Protein AF-A0A429WC35-F1 (afdb_monomer_lite)

Sequence (120 aa):
MNPSRRLVESYLNGEGSLKSIAKAHDITHTLLMLWVDKCRRGDLTDEIDYVERAREAEAKIAALERKVGQLTMELDVLKKMRQAAGFSSDRVSIISGVHGISIAEGCRAMNLPQHLLQGS

Structure (mmCIF, N/CA/C/O backbone):
data_AF-A0A429WC35-F1
#
_entry.id   AF-A0A429WC35-F1
#
loop_
_atom_site.group_PDB
_atom_site.id
_atom_site.type_symbol
_atom_site.label_atom_id
_atom_site.label_alt_id
_atom_site.label_comp_id
_atom_site.label_asym_id
_atom_site.label_entity_id
_atom_site.label_seq_id
_atom_site.pdbx_PDB_ins_code
_atom_site.Cartn_x
_atom_site.Cartn_y
_atom_site.Cartn_z
_atom_site.occupancy
_atom_site.B_iso_or_equiv
_atom_site.auth_seq_id
_atom_site.auth_comp_id
_atom_site.auth_asym_id
_atom_site.auth_atom_id
_atom_site.pdbx_PDB_model_num
ATOM 1 N N . MET A 1 1 ? -5.035 -12.375 11.533 1.00 53.78 1 MET A N 1
ATOM 2 C CA . MET A 1 1 ? -6.417 -12.007 11.916 1.00 53.78 1 MET A CA 1
ATOM 3 C C . MET A 1 1 ? -6.354 -10.640 12.573 1.00 53.78 1 MET A C 1
ATOM 5 O O . MET A 1 1 ? -5.592 -10.494 13.520 1.00 53.78 1 MET A O 1
ATOM 9 N N . ASN A 1 2 ? -7.039 -9.638 12.016 1.00 66.44 2 ASN A N 1
ATOM 10 C CA . ASN A 1 2 ? -6.916 -8.249 12.470 1.00 66.44 2 ASN A CA 1
ATOM 11 C C . ASN A 1 2 ? -7.455 -8.080 13.900 1.00 66.44 2 ASN A C 1
ATOM 13 O O . ASN A 1 2 ? -8.585 -8.513 14.145 1.00 66.44 2 ASN A O 1
ATOM 17 N N . PRO A 1 3 ? -6.711 -7.446 14.830 1.00 73.06 3 PRO A N 1
ATOM 18 C CA . PRO A 1 3 ? -7.176 -7.255 16.201 1.00 73.06 3 PRO A CA 1
ATOM 19 C C . PRO A 1 3 ? -8.465 -6.427 16.230 1.00 73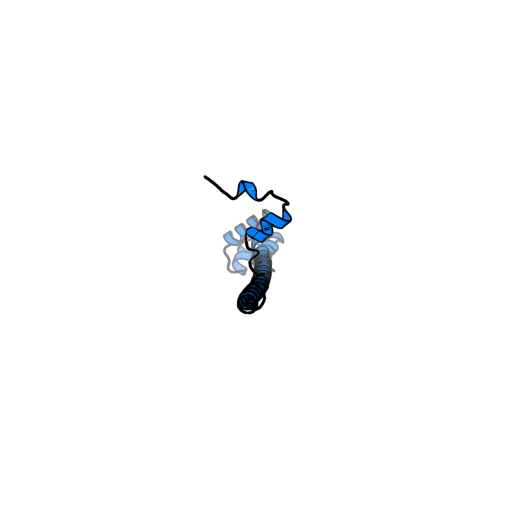.06 3 PRO A C 1
ATOM 21 O O . PRO A 1 3 ? -9.432 -6.846 16.853 1.00 73.06 3 PRO A O 1
ATOM 24 N N . SER A 1 4 ? -8.556 -5.345 15.451 1.00 82.94 4 SER A N 1
ATOM 25 C CA . SER A 1 4 ? -9.778 -4.532 15.339 1.00 82.94 4 SER A CA 1
ATOM 26 C C . SER A 1 4 ? -10.969 -5.316 14.783 1.00 82.94 4 SER A C 1
ATOM 28 O O . SER A 1 4 ? -12.087 -5.162 15.264 1.00 82.94 4 SER A O 1
ATOM 30 N N . ARG A 1 5 ? -10.735 -6.202 13.806 1.00 84.06 5 ARG A N 1
ATOM 31 C CA . ARG A 1 5 ? -11.787 -7.038 13.211 1.00 84.06 5 ARG A CA 1
ATOM 32 C C . ARG A 1 5 ? -12.310 -8.069 14.204 1.00 84.06 5 ARG A C 1
ATOM 34 O O . ARG A 1 5 ? -13.515 -8.182 14.374 1.00 84.06 5 ARG A O 1
ATOM 41 N N . ARG A 1 6 ? -11.405 -8.749 14.911 1.00 86.25 6 ARG A N 1
ATOM 42 C CA . ARG A 1 6 ? -11.760 -9.718 15.952 1.00 86.25 6 ARG A CA 1
ATOM 43 C C . ARG A 1 6 ? -12.584 -9.068 17.065 1.00 86.25 6 ARG A C 1
ATOM 45 O O . ARG A 1 6 ? -13.544 -9.662 17.525 1.00 86.25 6 ARG A O 1
ATOM 52 N N . LEU A 1 7 ? -12.249 -7.840 17.462 1.00 90.50 7 LEU A N 1
ATOM 53 C CA . LEU A 1 7 ? -13.001 -7.103 18.485 1.00 90.50 7 LEU A CA 1
ATOM 54 C C . LEU A 1 7 ? -14.405 -6.710 18.024 1.00 90.50 7 LEU A C 1
ATOM 56 O O . LEU A 1 7 ? -15.357 -6.790 18.800 1.00 90.50 7 LEU A O 1
ATOM 60 N N . VAL A 1 8 ? -14.538 -6.297 16.763 1.00 91.44 8 VAL A N 1
ATOM 61 C CA . VAL A 1 8 ? -15.843 -6.029 16.152 1.00 91.44 8 VAL A CA 1
ATOM 62 C C . VAL A 1 8 ? -16.664 -7.315 16.049 1.00 91.44 8 VAL A C 1
ATOM 64 O O . VAL A 1 8 ? -17.834 -7.300 16.414 1.00 91.44 8 VAL A O 1
ATOM 67 N N . GLU A 1 9 ? -16.060 -8.427 15.627 1.00 90.25 9 GLU A N 1
ATOM 68 C CA . GLU A 1 9 ? -16.706 -9.745 15.566 1.00 90.25 9 GLU A CA 1
ATOM 69 C C . GLU A 1 9 ? -17.172 -10.207 16.953 1.00 90.25 9 GLU A C 1
ATOM 71 O O . GLU A 1 9 ? -18.341 -10.539 17.104 1.00 90.25 9 GLU A O 1
ATOM 76 N N . SER A 1 10 ? -16.328 -10.118 17.986 1.00 90.19 10 SER A N 1
ATOM 77 C CA . SER A 1 10 ? -16.708 -10.422 19.373 1.00 90.19 10 SER A CA 1
ATOM 78 C C . SER A 1 10 ? -17.910 -9.597 19.847 1.00 90.19 10 SER A C 1
ATOM 80 O O . SER A 1 10 ? -18.816 -10.122 20.496 1.00 90.19 10 SER A O 1
ATOM 82 N N . TYR A 1 11 ? -17.968 -8.309 19.492 1.00 93.12 11 TYR A N 1
ATOM 83 C CA . TYR A 1 11 ? -19.129 -7.472 19.800 1.00 93.12 11 TYR A CA 1
ATOM 84 C C . TYR A 1 11 ? -20.383 -7.897 19.021 1.00 93.12 11 TYR A C 1
ATOM 86 O O . TYR A 1 11 ? -21.459 -8.006 19.608 1.00 93.12 11 TYR A O 1
ATOM 94 N N . LEU A 1 12 ? -20.261 -8.159 17.717 1.00 90.38 12 LEU A N 1
ATOM 95 C CA . LEU A 1 12 ? -21.380 -8.584 16.866 1.00 90.38 12 LEU A CA 1
ATOM 96 C C . LEU A 1 12 ? -21.912 -9.978 17.242 1.00 90.38 12 LEU A C 1
ATOM 98 O O . LEU A 1 12 ? -23.111 -10.216 17.121 1.00 90.38 12 LEU A O 1
ATOM 102 N N . ASN A 1 13 ? -21.048 -10.856 17.755 1.00 93.50 13 ASN A N 1
ATOM 103 C CA . ASN A 1 13 ? -21.393 -12.178 18.283 1.00 93.50 13 ASN A CA 1
ATOM 104 C C . ASN A 1 13 ? -22.047 -12.123 19.675 1.00 93.50 13 ASN A C 1
ATOM 106 O O . ASN A 1 13 ? -22.476 -13.152 20.192 1.00 93.50 13 ASN A O 1
ATOM 110 N N . GLY A 1 14 ? -22.120 -10.942 20.297 1.00 92.31 14 GLY A N 1
ATOM 111 C CA . GLY A 1 14 ? -22.728 -10.766 21.614 1.00 92.31 14 GLY A CA 1
ATOM 112 C C . GLY A 1 14 ? -21.855 -11.224 22.786 1.00 92.31 14 GLY A C 1
ATOM 113 O O . GLY A 1 14 ? -22.379 -11.428 23.877 1.00 92.31 14 GLY A O 1
ATOM 114 N N . GLU A 1 15 ? -20.534 -11.346 22.607 1.00 92.31 15 GLU A N 1
ATOM 115 C CA . GLU A 1 15 ? -19.592 -11.766 23.664 1.00 92.31 15 GLU A CA 1
ATOM 116 C C . GLU A 1 15 ? -19.448 -10.720 24.790 1.00 92.31 15 GLU A C 1
ATOM 118 O O . GLU A 1 15 ? -18.877 -10.995 25.846 1.00 92.31 15 GLU A O 1
ATOM 123 N N . GLY A 1 16 ? -19.981 -9.509 24.599 1.00 92.56 16 GLY A N 1
ATOM 124 C CA . GLY A 1 16 ? -20.051 -8.483 25.632 1.00 92.56 16 GLY A CA 1
ATOM 125 C C . GLY A 1 16 ? -20.553 -7.130 25.132 1.00 92.56 16 GLY A C 1
ATOM 126 O O . GLY A 1 16 ? -20.805 -6.911 23.949 1.00 92.56 16 GLY A O 1
ATOM 127 N N . SER A 1 17 ? -20.677 -6.179 26.057 1.00 94.31 17 SER A N 1
ATOM 128 C CA . SER A 1 17 ? -20.974 -4.781 25.725 1.00 94.31 17 SER A CA 1
ATOM 129 C C . SER A 1 17 ? -19.759 -4.078 25.102 1.00 94.31 17 SER A C 1
ATOM 131 O O . SER A 1 17 ? -18.614 -4.428 25.397 1.00 94.31 17 SER A O 1
ATOM 133 N N . LEU A 1 18 ? -19.988 -3.000 24.340 1.00 93.19 18 LEU A N 1
ATOM 134 C CA . LEU A 1 18 ? -18.900 -2.153 23.819 1.00 93.19 18 LEU A CA 1
ATOM 135 C C . LEU A 1 18 ? -17.929 -1.714 24.924 1.00 93.19 18 LEU A C 1
ATOM 137 O O . LEU A 1 18 ? -16.721 -1.709 24.721 1.00 93.19 18 LEU A O 1
ATOM 141 N N . LYS A 1 19 ? -18.447 -1.371 26.111 1.00 95.00 19 LYS A N 1
ATOM 142 C CA . LYS A 1 19 ? -17.631 -0.910 27.244 1.00 95.00 19 LYS A CA 1
ATOM 143 C C . LYS A 1 19 ? -16.789 -2.031 27.851 1.00 95.00 19 LYS A C 1
ATOM 145 O O . LYS A 1 19 ? -15.636 -1.789 28.192 1.00 95.00 19 LYS A O 1
ATOM 150 N N . SER A 1 20 ? -17.344 -3.234 27.995 1.00 95.94 20 SER A N 1
ATOM 151 C CA . SER A 1 20 ? -16.620 -4.369 28.582 1.00 95.94 20 SER A CA 1
ATOM 152 C C . SER A 1 20 ? -15.526 -4.882 27.650 1.00 95.94 20 SER A C 1
ATOM 154 O O . SER A 1 20 ? -14.413 -5.113 28.111 1.00 95.94 20 SER A O 1
ATOM 156 N N . ILE A 1 21 ? -15.813 -4.982 26.348 1.00 95.06 21 ILE A N 1
ATOM 157 C CA . ILE A 1 21 ? -14.828 -5.392 25.337 1.00 95.06 21 ILE A CA 1
ATOM 158 C C . ILE A 1 21 ? -13.724 -4.338 25.233 1.00 95.06 21 ILE A C 1
ATOM 160 O O . ILE A 1 21 ? -12.546 -4.668 25.306 1.00 95.06 21 ILE A O 1
ATOM 164 N N . ALA A 1 22 ? -14.084 -3.055 25.157 1.00 93.56 22 ALA A N 1
ATOM 165 C CA . ALA A 1 22 ? -13.098 -1.984 25.086 1.00 93.56 22 ALA A CA 1
ATOM 166 C C . ALA A 1 22 ? -12.170 -1.959 26.314 1.00 93.56 22 ALA A C 1
ATOM 168 O O . ALA A 1 22 ? -10.956 -1.869 26.162 1.00 93.56 22 ALA A O 1
ATOM 169 N N . LYS A 1 23 ? -12.726 -2.144 27.521 1.00 95.06 23 LYS A N 1
ATOM 170 C CA . LYS A 1 23 ? -11.949 -2.227 28.767 1.00 95.06 23 LYS A CA 1
ATOM 171 C C . LYS A 1 23 ? -11.015 -3.441 28.803 1.00 95.06 23 LYS A C 1
ATOM 173 O O . LYS A 1 23 ? -9.893 -3.314 29.276 1.00 95.06 23 LYS A O 1
ATOM 178 N N . ALA A 1 24 ? -11.464 -4.603 28.328 1.00 93.94 24 ALA A N 1
ATOM 179 C CA . ALA A 1 24 ? -10.651 -5.822 28.304 1.00 93.94 24 ALA A CA 1
ATOM 180 C C . ALA A 1 24 ? -9.449 -5.722 27.348 1.00 93.94 24 ALA A C 1
ATOM 182 O O . ALA A 1 24 ? -8.452 -6.411 27.541 1.00 93.94 24 ALA A O 1
ATOM 183 N N . HIS A 1 25 ? -9.549 -4.856 26.339 1.00 91.12 25 HIS A N 1
ATOM 184 C CA . HIS A 1 25 ? -8.540 -4.673 25.300 1.00 91.12 25 HIS A CA 1
ATOM 185 C C . HIS A 1 25 ? -7.831 -3.313 25.358 1.00 91.12 25 HIS A C 1
ATOM 187 O O . HIS A 1 25 ? -7.158 -2.954 24.399 1.00 91.12 25 HIS A O 1
ATOM 193 N N . ASP A 1 26 ? -7.981 -2.579 26.465 1.00 93.06 26 ASP A N 1
ATOM 194 C CA . ASP A 1 26 ? -7.363 -1.267 26.713 1.00 93.06 26 ASP A CA 1
ATOM 195 C C . ASP A 1 26 ? -7.569 -0.244 25.576 1.00 93.06 26 ASP A C 1
ATOM 197 O O . ASP A 1 26 ? -6.690 0.533 25.211 1.00 93.06 26 ASP A O 1
ATOM 201 N N . ILE A 1 27 ? -8.767 -0.249 24.987 1.00 94.06 27 ILE A N 1
ATOM 202 C CA . ILE A 1 27 ? -9.180 0.723 23.971 1.00 94.06 27 ILE A CA 1
ATOM 203 C C . ILE A 1 27 ? -10.370 1.541 24.458 1.00 94.06 27 ILE A C 1
ATOM 205 O O . ILE A 1 27 ? -11.084 1.186 25.398 1.00 94.06 27 ILE A O 1
ATOM 209 N N . THR A 1 28 ? -10.641 2.651 23.778 1.00 94.25 28 THR A N 1
ATOM 210 C CA . THR A 1 28 ? -11.845 3.433 24.055 1.00 94.25 28 THR A CA 1
ATOM 211 C C . THR A 1 28 ? -13.070 2.781 23.411 1.00 94.25 28 THR A C 1
ATOM 213 O O . THR A 1 28 ? -13.028 2.298 22.278 1.00 94.25 28 THR A O 1
ATOM 216 N N . HIS A 1 29 ? -14.209 2.796 24.110 1.00 93.06 29 HIS A N 1
ATOM 217 C CA . HIS A 1 29 ? -15.468 2.279 23.555 1.00 93.06 29 HIS A CA 1
ATOM 218 C C . HIS A 1 29 ? -15.895 3.029 22.278 1.00 93.06 29 HIS A C 1
ATOM 220 O O . HIS A 1 29 ? -16.508 2.437 21.393 1.00 93.06 29 HIS A O 1
ATOM 226 N N . THR A 1 30 ? -15.534 4.311 22.165 1.00 95.38 30 THR A N 1
ATOM 227 C CA . THR A 1 30 ? -15.753 5.142 20.976 1.00 95.38 30 THR A CA 1
ATOM 228 C C . THR A 1 30 ? -14.978 4.615 19.770 1.00 95.38 30 THR A C 1
ATOM 230 O O . THR A 1 30 ? -15.526 4.570 18.671 1.00 95.38 30 THR A O 1
ATOM 233 N N . LEU A 1 31 ? -13.731 4.168 19.966 1.00 91.75 31 LEU A N 1
ATOM 234 C CA . LEU A 1 31 ? -12.925 3.565 18.904 1.00 91.75 31 LEU A CA 1
ATOM 235 C C . LEU A 1 31 ? -13.538 2.246 18.419 1.00 91.75 31 LEU A C 1
ATOM 237 O O . LEU A 1 31 ? -13.676 2.041 17.216 1.00 91.75 31 LEU A O 1
ATOM 241 N N . LEU A 1 32 ? -13.981 1.391 19.346 1.00 92.62 32 LEU A N 1
ATOM 242 C CA . LEU A 1 32 ? -14.676 0.152 18.992 1.00 92.62 32 LEU A CA 1
ATOM 243 C C . LEU A 1 32 ? -15.980 0.433 18.229 1.00 92.62 32 LEU A C 1
ATOM 245 O O . LEU A 1 32 ? -16.255 -0.215 17.225 1.00 92.62 32 LEU A O 1
ATOM 249 N N . MET A 1 33 ? -16.755 1.435 18.652 1.00 94.06 33 MET A N 1
ATOM 250 C CA . MET A 1 33 ? -17.976 1.854 17.957 1.00 94.06 33 MET A CA 1
ATOM 251 C C . MET A 1 33 ? -17.688 2.337 16.528 1.00 94.06 33 MET A C 1
ATOM 253 O O . MET A 1 33 ? -18.394 1.943 15.602 1.00 94.06 33 MET A O 1
ATOM 257 N N . LEU A 1 34 ? -16.627 3.127 16.332 1.00 92.38 34 LEU A N 1
ATOM 258 C CA . LEU A 1 34 ? -16.188 3.566 15.006 1.00 92.38 34 LEU A CA 1
ATOM 259 C C . LEU A 1 34 ? -15.798 2.377 14.118 1.00 92.38 34 LEU A C 1
ATOM 261 O O . LEU A 1 34 ? -16.135 2.355 12.936 1.00 92.38 34 LEU A O 1
ATOM 265 N N . TRP A 1 35 ? -15.105 1.379 14.666 1.00 91.62 35 TRP A N 1
ATOM 266 C CA . TRP A 1 35 ? -14.758 0.170 13.919 1.00 91.62 35 TRP A CA 1
ATOM 267 C C . TRP A 1 35 ? -15.978 -0.677 13.561 1.00 91.62 35 TRP A C 1
ATOM 269 O O . TRP A 1 35 ? -16.052 -1.159 12.435 1.00 91.62 35 TRP A O 1
ATOM 279 N N . VAL A 1 36 ? -16.956 -0.822 14.460 1.00 91.38 36 VAL A N 1
ATOM 280 C CA . VAL A 1 36 ? -18.232 -1.501 14.163 1.00 91.38 36 VAL A CA 1
ATOM 281 C C . VAL A 1 36 ? -18.956 -0.800 13.016 1.00 91.38 36 VAL A C 1
ATOM 283 O O . VAL A 1 36 ? -19.437 -1.446 12.088 1.00 91.38 36 VAL A O 1
ATOM 286 N N . ASP A 1 37 ? -19.008 0.525 13.065 1.00 91.75 37 ASP A N 1
ATOM 287 C CA . ASP A 1 37 ? -19.651 1.364 12.062 1.00 91.75 37 ASP A CA 1
ATOM 288 C C . ASP A 1 37 ? -18.934 1.281 10.698 1.00 91.75 37 ASP A C 1
ATOM 290 O O . ASP A 1 37 ? -19.570 1.046 9.671 1.00 91.75 37 ASP A O 1
ATOM 294 N N . LYS A 1 38 ? -17.593 1.326 10.687 1.00 87.00 38 LYS A N 1
ATOM 295 C CA . LYS A 1 38 ? -16.780 1.036 9.490 1.00 87.00 38 LYS A CA 1
ATOM 296 C C . LYS A 1 38 ? -17.018 -0.377 8.959 1.00 87.00 38 LYS A C 1
ATOM 298 O O . LYS A 1 38 ? -17.145 -0.563 7.757 1.00 87.00 38 LYS A O 1
ATOM 303 N N . CYS A 1 39 ? -17.121 -1.375 9.833 1.00 86.69 39 CYS A N 1
ATOM 304 C CA . CYS A 1 39 ? -17.366 -2.754 9.421 1.00 86.69 39 CYS A CA 1
ATOM 305 C C . CYS A 1 39 ? -18.738 -2.921 8.767 1.00 86.69 39 CYS A C 1
ATOM 307 O O . CYS A 1 39 ? -18.852 -3.619 7.765 1.00 86.69 39 CYS A O 1
ATOM 309 N N . ARG A 1 40 ? -19.771 -2.258 9.300 1.00 86.25 40 ARG A N 1
ATOM 310 C CA . ARG A 1 40 ? -21.125 -2.260 8.724 1.00 86.25 40 ARG A CA 1
ATOM 311 C C . ARG A 1 40 ? -21.180 -1.618 7.340 1.00 86.25 40 ARG A C 1
ATOM 313 O O . ARG A 1 40 ? -21.986 -2.041 6.521 1.00 86.25 40 ARG A O 1
ATOM 320 N N . ARG A 1 41 ? -20.323 -0.628 7.079 1.00 87.69 41 ARG A N 1
ATOM 321 C CA . ARG A 1 41 ? -20.150 -0.020 5.752 1.00 87.69 41 ARG A CA 1
ATOM 322 C C . ARG A 1 41 ? -19.312 -0.859 4.786 1.00 87.69 41 ARG A C 1
ATOM 324 O O . ARG A 1 41 ? -19.341 -0.597 3.592 1.00 87.69 41 ARG A O 1
ATOM 331 N N . GLY A 1 42 ? -18.596 -1.866 5.287 1.00 79.50 42 GLY A N 1
ATOM 332 C CA . GLY A 1 42 ? -17.622 -2.631 4.507 1.00 79.50 42 GLY A CA 1
ATOM 333 C C . GLY A 1 42 ? -16.230 -1.993 4.446 1.00 79.50 42 GLY A C 1
ATOM 334 O O . GLY A 1 42 ? -15.352 -2.566 3.821 1.00 79.50 42 GLY A O 1
ATOM 335 N N . ASP A 1 43 ? -15.999 -0.879 5.147 1.00 77.62 43 ASP A N 1
ATOM 336 C CA . ASP A 1 43 ? -14.747 -0.104 5.118 1.00 77.62 43 ASP A CA 1
ATOM 337 C C . ASP A 1 43 ? -13.671 -0.644 6.080 1.00 77.62 43 ASP A C 1
ATOM 339 O O . ASP A 1 43 ? -12.551 -0.151 6.127 1.00 77.62 43 ASP A O 1
ATOM 343 N N . LEU A 1 44 ? -13.980 -1.643 6.917 1.00 76.19 44 LEU A N 1
ATOM 344 C CA . LEU A 1 44 ? -13.000 -2.229 7.854 1.00 76.19 44 LEU A CA 1
ATOM 345 C C . LEU A 1 44 ? -12.067 -3.257 7.167 1.00 76.19 44 LEU A C 1
ATOM 347 O O . LEU A 1 44 ? -11.594 -4.209 7.793 1.00 76.19 44 LEU A O 1
ATOM 351 N N . THR A 1 45 ? -11.836 -3.104 5.863 1.00 64.56 45 THR A N 1
ATOM 352 C CA . THR A 1 45 ? -11.004 -3.983 5.019 1.00 64.56 45 THR A CA 1
ATOM 353 C C . THR A 1 45 ? -9.611 -3.432 4.724 1.00 64.56 45 THR A C 1
ATOM 355 O O . THR A 1 45 ? -8.786 -4.170 4.188 1.00 64.56 45 THR A O 1
ATOM 358 N N . ASP A 1 46 ? -9.322 -2.196 5.134 1.00 61.41 46 ASP A N 1
ATOM 359 C CA . ASP A 1 46 ? -8.156 -1.435 4.667 1.00 61.41 46 ASP A CA 1
ATOM 360 C C . ASP A 1 46 ? -6.793 -2.107 4.942 1.00 61.41 46 ASP A C 1
ATOM 362 O O . ASP A 1 46 ? -5.851 -1.912 4.188 1.00 61.41 46 ASP A O 1
ATOM 366 N N . GLU A 1 47 ? -6.651 -2.960 5.962 1.00 56.50 47 GLU A N 1
ATOM 367 C CA . GLU A 1 47 ? -5.321 -3.452 6.369 1.00 56.50 47 GLU A CA 1
ATOM 368 C C . GLU A 1 47 ? -4.868 -4.769 5.721 1.00 56.50 47 GLU A C 1
ATOM 370 O O . GLU A 1 47 ? -3.673 -4.976 5.515 1.00 56.50 47 GLU A O 1
ATOM 375 N N . ILE A 1 48 ? -5.808 -5.630 5.314 1.00 55.03 48 ILE A N 1
ATOM 376 C CA . ILE A 1 48 ? -5.484 -6.753 4.411 1.00 55.03 48 ILE A CA 1
ATOM 377 C C . ILE A 1 48 ? -5.180 -6.201 3.010 1.00 55.03 48 ILE A C 1
ATOM 379 O O . ILE A 1 48 ? -4.280 -6.701 2.337 1.00 55.03 48 ILE A O 1
ATOM 383 N N . ASP A 1 49 ? -5.870 -5.123 2.624 1.00 63.38 49 ASP A N 1
ATOM 384 C CA . ASP A 1 49 ? -5.593 -4.372 1.402 1.00 63.38 49 ASP A CA 1
ATOM 385 C C . ASP A 1 49 ? -4.183 -3.757 1.435 1.00 63.38 49 ASP A C 1
ATOM 387 O O . ASP A 1 49 ? -3.451 -3.880 0.461 1.00 63.38 49 ASP A O 1
ATOM 391 N N . TYR A 1 50 ? -3.722 -3.198 2.562 1.00 68.75 50 TYR A N 1
ATOM 392 C CA . TYR A 1 50 ? -2.366 -2.636 2.643 1.00 68.75 50 TYR A CA 1
ATOM 393 C C . TYR A 1 50 ? -1.249 -3.664 2.436 1.00 68.75 50 TYR A C 1
ATOM 395 O O . TYR A 1 50 ? -0.324 -3.385 1.676 1.00 68.75 50 TYR A O 1
ATOM 403 N N . VAL A 1 51 ? -1.302 -4.830 3.090 1.00 76.50 51 VAL A N 1
ATOM 404 C CA . VAL A 1 51 ? -0.228 -5.837 2.970 1.00 76.50 51 VAL A CA 1
ATOM 405 C C . VAL A 1 51 ? -0.193 -6.441 1.567 1.00 76.50 51 VAL A C 1
ATOM 407 O O . VAL A 1 51 ? 0.886 -6.569 0.987 1.00 76.50 51 VAL A O 1
ATOM 410 N N . GLU A 1 52 ? -1.351 -6.769 0.989 1.00 79.38 52 GLU A N 1
ATOM 411 C CA . GLU A 1 52 ? -1.393 -7.324 -0.367 1.00 79.38 52 GLU A CA 1
ATOM 412 C C . GLU A 1 52 ? -1.027 -6.260 -1.413 1.00 79.38 52 GLU A C 1
ATOM 414 O O . GLU A 1 52 ? -0.212 -6.526 -2.293 1.00 79.38 52 GLU A O 1
ATOM 419 N N . ARG A 1 53 ? -1.497 -5.012 -1.270 1.00 81.56 53 ARG A N 1
ATOM 420 C CA . ARG A 1 53 ? -1.086 -3.905 -2.154 1.00 81.56 53 ARG 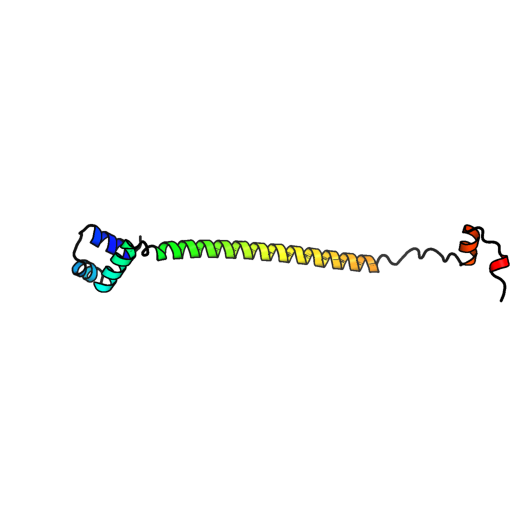A CA 1
ATOM 421 C C . ARG A 1 53 ? 0.394 -3.581 -2.036 1.00 81.56 53 ARG A C 1
ATOM 423 O O . ARG A 1 53 ? 1.011 -3.246 -3.047 1.00 81.56 53 ARG A O 1
ATOM 430 N N . ALA A 1 54 ? 0.973 -3.677 -0.840 1.00 89.06 54 ALA A N 1
ATOM 431 C CA . ALA A 1 54 ? 2.411 -3.529 -0.647 1.00 89.06 54 ALA A CA 1
ATOM 432 C C . ALA A 1 54 ? 3.169 -4.635 -1.392 1.00 89.06 54 ALA A C 1
ATOM 434 O O . ALA A 1 54 ? 4.077 -4.339 -2.166 1.00 89.06 54 ALA A O 1
ATOM 435 N N . ARG A 1 55 ? 2.731 -5.891 -1.263 1.00 92.00 55 ARG A N 1
ATOM 436 C CA . ARG A 1 55 ? 3.317 -7.033 -1.977 1.00 92.00 55 ARG A CA 1
ATOM 437 C C . ARG A 1 55 ? 3.196 -6.904 -3.498 1.00 92.00 55 ARG A C 1
ATOM 439 O O . ARG A 1 55 ? 4.149 -7.177 -4.227 1.00 92.00 55 ARG A O 1
ATOM 446 N N . GLU A 1 56 ? 2.043 -6.468 -3.997 1.00 93.62 56 GLU A N 1
ATOM 447 C CA . GLU A 1 56 ? 1.840 -6.189 -5.421 1.00 93.62 56 GLU A CA 1
ATOM 448 C C . GLU A 1 56 ? 2.742 -5.054 -5.919 1.00 93.62 56 GLU A C 1
ATOM 450 O O . GLU A 1 56 ? 3.272 -5.122 -7.033 1.00 93.62 56 GLU A O 1
ATOM 455 N N . ALA A 1 57 ? 2.921 -4.003 -5.114 1.00 96.12 57 ALA A N 1
ATOM 456 C CA . ALA A 1 57 ? 3.820 -2.902 -5.433 1.00 96.12 57 ALA A CA 1
ATOM 457 C C . ALA A 1 57 ? 5.279 -3.376 -5.485 1.00 96.12 57 ALA A C 1
ATOM 459 O O . ALA A 1 57 ? 5.971 -3.084 -6.459 1.00 96.12 57 ALA A O 1
ATOM 460 N N . GLU A 1 58 ? 5.724 -4.172 -4.512 1.00 97.62 58 GLU A N 1
ATOM 461 C CA . GLU A 1 58 ? 7.058 -4.786 -4.495 1.00 97.62 58 GLU A CA 1
ATOM 462 C C . GLU A 1 58 ? 7.290 -5.684 -5.717 1.00 97.62 58 GLU A C 1
ATOM 464 O O . GLU A 1 58 ? 8.339 -5.609 -6.361 1.00 97.62 58 GLU A O 1
ATOM 469 N N . ALA A 1 59 ? 6.294 -6.485 -6.109 1.00 97.81 59 ALA A N 1
ATOM 470 C CA . ALA A 1 59 ? 6.378 -7.315 -7.307 1.00 97.81 59 ALA A CA 1
ATOM 471 C C . ALA A 1 59 ? 6.531 -6.472 -8.586 1.00 97.81 59 ALA A C 1
ATOM 473 O O . ALA A 1 59 ? 7.342 -6.806 -9.457 1.00 97.81 59 ALA A O 1
ATOM 474 N N . LYS A 1 60 ? 5.790 -5.359 -8.693 1.00 97.62 60 LYS A N 1
ATOM 475 C CA . LYS A 1 60 ? 5.903 -4.409 -9.813 1.00 97.62 60 LYS A CA 1
ATOM 476 C C . LYS A 1 60 ? 7.267 -3.722 -9.834 1.00 97.62 60 LYS A C 1
ATOM 478 O O . LYS A 1 60 ? 7.866 -3.636 -10.905 1.00 97.62 60 LYS A O 1
ATOM 483 N N . ILE A 1 61 ? 7.775 -3.291 -8.679 1.00 98.50 61 ILE A N 1
ATOM 484 C CA . ILE A 1 61 ? 9.113 -2.700 -8.543 1.00 98.50 61 ILE A CA 1
ATOM 485 C C . ILE A 1 61 ? 10.165 -3.693 -9.038 1.00 98.50 61 ILE A C 1
ATOM 487 O O . ILE A 1 61 ? 10.889 -3.390 -9.983 1.00 98.50 61 ILE A O 1
ATOM 491 N N . ALA A 1 62 ? 10.164 -4.921 -8.518 1.00 98.50 62 ALA A N 1
ATOM 492 C CA . ALA A 1 62 ? 11.130 -5.939 -8.917 1.00 98.50 62 ALA A CA 1
ATOM 493 C C . ALA A 1 62 ? 11.037 -6.293 -10.415 1.00 98.50 62 ALA A C 1
ATOM 495 O O . ALA A 1 62 ? 12.037 -6.619 -11.058 1.00 98.50 62 ALA A O 1
ATOM 496 N N . ALA A 1 63 ? 9.838 -6.291 -11.005 1.00 98.56 63 ALA A N 1
ATOM 497 C CA . ALA A 1 63 ? 9.670 -6.519 -12.441 1.00 98.56 63 ALA A CA 1
ATOM 498 C C . ALA A 1 63 ? 10.280 -5.380 -13.273 1.00 98.56 63 ALA A C 1
ATOM 500 O O . ALA A 1 63 ? 10.969 -5.635 -14.265 1.00 98.56 63 ALA A O 1
ATOM 501 N N . LEU A 1 64 ? 10.062 -4.133 -12.853 1.00 98.69 64 LEU A N 1
ATOM 502 C CA . LEU A 1 64 ? 10.623 -2.959 -13.513 1.00 98.69 64 LEU A CA 1
ATOM 503 C C . LEU A 1 64 ? 12.144 -2.901 -13.375 1.00 98.69 64 LEU A C 1
ATOM 505 O O . LEU A 1 64 ? 12.822 -2.677 -14.373 1.00 98.69 64 LEU A O 1
ATOM 509 N N . GLU A 1 65 ? 12.690 -3.184 -12.196 1.00 98.69 65 GLU A N 1
ATOM 510 C CA . GLU A 1 65 ? 14.137 -3.234 -11.962 1.00 98.69 65 GLU A CA 1
ATOM 511 C C . GLU A 1 65 ? 14.830 -4.256 -12.872 1.00 98.69 65 GLU A C 1
ATOM 513 O O . GLU A 1 65 ? 15.838 -3.943 -13.509 1.00 98.69 65 GLU A O 1
ATOM 518 N N . ARG A 1 66 ? 14.248 -5.456 -13.027 1.00 98.62 66 ARG A N 1
ATOM 519 C CA . ARG A 1 66 ? 14.755 -6.458 -13.982 1.00 98.62 66 ARG A CA 1
ATOM 520 C C . ARG A 1 66 ? 14.756 -5.928 -15.413 1.00 98.62 66 ARG A C 1
ATOM 522 O O . ARG A 1 66 ? 15.734 -6.120 -16.134 1.00 98.62 66 ARG A O 1
ATOM 529 N N . LYS A 1 67 ? 13.681 -5.249 -15.825 1.00 98.62 67 LYS A N 1
ATOM 530 C CA . LYS A 1 67 ? 13.561 -4.700 -17.181 1.00 98.62 67 LYS A CA 1
ATOM 531 C C . LYS A 1 67 ? 14.546 -3.558 -17.430 1.00 98.62 67 LYS A C 1
ATOM 533 O O . LYS A 1 67 ? 15.132 -3.491 -18.505 1.00 98.62 67 LYS A O 1
ATOM 538 N N . VAL A 1 68 ? 14.781 -2.701 -16.437 1.00 98.62 68 VAL A N 1
ATOM 539 C CA . VAL A 1 68 ? 15.827 -1.668 -16.494 1.00 98.62 68 VAL A CA 1
ATOM 540 C C . VAL A 1 68 ? 17.205 -2.307 -16.676 1.00 98.62 68 VAL A C 1
ATOM 542 O O . VAL A 1 68 ? 17.971 -1.861 -17.532 1.00 98.62 68 VAL A O 1
ATOM 545 N N . GLY A 1 69 ? 17.503 -3.386 -15.943 1.00 98.00 69 GLY A N 1
ATOM 546 C CA . GLY A 1 69 ? 18.743 -4.145 -16.113 1.00 98.00 69 GLY A CA 1
ATOM 547 C C . GLY A 1 69 ? 18.909 -4.702 -17.532 1.00 98.00 69 GLY A C 1
ATOM 548 O O . GLY A 1 69 ? 19.942 -4.479 -18.162 1.00 98.00 69 GLY A O 1
ATOM 549 N N . GLN A 1 70 ? 17.872 -5.353 -18.072 1.00 98.44 70 GLN A N 1
ATOM 550 C CA . GLN A 1 70 ? 17.871 -5.893 -19.441 1.00 98.44 70 GLN A CA 1
ATOM 551 C C . GLN A 1 70 ? 18.117 -4.806 -20.495 1.00 98.44 70 GLN A C 1
ATOM 553 O O . GLN A 1 70 ? 19.030 -4.929 -21.310 1.00 98.44 70 GLN A O 1
ATOM 558 N N . LEU A 1 71 ? 17.360 -3.708 -20.435 1.00 98.44 71 LEU A N 1
ATOM 559 C CA . LEU A 1 71 ? 17.489 -2.601 -21.385 1.00 98.44 71 LEU A CA 1
ATOM 560 C C . LEU A 1 71 ? 18.863 -1.925 -21.305 1.00 98.44 71 LEU A C 1
ATOM 562 O O . LEU A 1 71 ? 19.414 -1.525 -22.329 1.00 98.44 71 LEU A O 1
ATOM 566 N N . THR A 1 72 ? 19.444 -1.823 -20.107 1.00 98.44 72 THR A N 1
ATOM 567 C CA . THR A 1 72 ? 20.805 -1.293 -19.928 1.00 98.44 72 THR A CA 1
ATOM 568 C C . THR A 1 72 ? 21.824 -2.156 -20.673 1.00 98.44 72 THR A C 1
ATOM 570 O O . THR A 1 72 ? 22.637 -1.631 -21.433 1.00 98.44 72 THR A O 1
ATOM 573 N N . MET A 1 73 ? 21.736 -3.481 -20.525 1.00 98.31 73 MET A N 1
ATOM 574 C CA . MET A 1 73 ? 22.625 -4.413 -21.222 1.00 98.31 73 MET A CA 1
ATOM 575 C C . MET A 1 73 ? 22.448 -4.348 -22.744 1.00 98.31 73 MET A C 1
ATOM 577 O O . MET A 1 73 ? 23.440 -4.305 -23.472 1.00 98.31 73 MET A O 1
ATOM 581 N N . GLU A 1 74 ? 21.206 -4.301 -23.236 1.00 97.81 74 GLU A N 1
ATOM 582 C CA . GLU A 1 74 ? 20.914 -4.157 -24.668 1.00 97.81 74 GLU A CA 1
ATOM 583 C C . GLU A 1 74 ? 21.522 -2.871 -25.241 1.00 97.81 74 GLU A C 1
ATOM 585 O O . GLU A 1 74 ? 22.190 -2.900 -26.278 1.00 97.81 74 GLU A O 1
ATOM 590 N N . LEU A 1 75 ? 21.363 -1.744 -24.542 1.00 97.56 75 LEU A N 1
ATOM 591 C CA . LEU A 1 75 ? 21.954 -0.473 -24.956 1.00 97.56 75 LEU A CA 1
ATOM 592 C C . LEU A 1 75 ? 23.481 -0.529 -24.993 1.00 97.56 75 LEU A C 1
ATOM 594 O O . LEU A 1 75 ? 24.082 0.019 -25.918 1.00 97.56 75 LEU A O 1
ATOM 598 N N . ASP A 1 76 ? 24.121 -1.186 -24.030 1.00 97.31 76 ASP A N 1
ATOM 599 C CA . ASP A 1 76 ? 25.576 -1.331 -24.017 1.00 97.31 76 ASP A CA 1
ATOM 600 C C . ASP A 1 76 ? 26.083 -2.196 -25.173 1.00 97.31 76 ASP A C 1
ATOM 602 O O . ASP A 1 76 ? 27.096 -1.860 -25.794 1.00 97.31 76 ASP A O 1
ATOM 606 N N . VAL A 1 77 ? 25.367 -3.269 -25.522 1.00 96.31 77 VAL A N 1
ATOM 607 C CA . VAL A 1 77 ? 25.670 -4.083 -26.708 1.00 96.31 77 VAL A CA 1
ATOM 608 C C . VAL A 1 77 ? 25.541 -3.247 -27.979 1.00 96.31 77 VAL A C 1
ATOM 610 O O . VAL A 1 77 ? 26.472 -3.214 -28.785 1.00 96.31 77 VAL A O 1
ATOM 613 N N . LEU A 1 78 ? 24.440 -2.509 -28.140 1.00 95.88 78 LEU A N 1
ATOM 614 C CA . LEU A 1 78 ? 24.216 -1.658 -29.311 1.00 95.88 78 LEU A CA 1
ATOM 615 C C . LEU A 1 78 ? 25.274 -0.555 -29.437 1.00 95.88 78 LEU A C 1
ATOM 617 O O . LEU A 1 78 ? 25.774 -0.290 -30.534 1.00 95.88 78 LEU A O 1
ATOM 621 N N . LYS A 1 79 ? 25.664 0.071 -28.321 1.00 95.19 79 LYS A N 1
ATOM 622 C CA . LYS A 1 79 ? 26.753 1.059 -28.292 1.00 95.19 79 LYS A CA 1
ATOM 623 C C . LYS A 1 79 ? 28.078 0.436 -28.726 1.00 95.19 79 LYS A C 1
ATOM 625 O O . LYS A 1 79 ? 28.764 1.020 -29.562 1.00 95.19 79 LYS A O 1
ATOM 630 N N . LYS A 1 80 ? 28.423 -0.749 -28.210 1.00 93.38 80 LYS A N 1
ATOM 631 C CA . LYS A 1 80 ? 29.649 -1.472 -28.588 1.00 93.38 80 LYS A CA 1
ATOM 632 C C . LYS A 1 80 ? 29.649 -1.870 -30.065 1.00 93.38 80 LYS A C 1
ATOM 634 O O . LYS A 1 80 ? 30.654 -1.666 -30.737 1.00 93.38 80 LYS A O 1
ATOM 639 N N . MET A 1 81 ? 28.527 -2.365 -30.593 1.00 92.25 81 MET A N 1
ATOM 640 C CA . MET A 1 81 ? 28.381 -2.683 -32.020 1.00 92.25 81 MET A CA 1
ATOM 641 C C . MET A 1 81 ? 28.570 -1.444 -32.899 1.00 92.25 81 MET A C 1
ATOM 643 O O . MET A 1 81 ? 29.292 -1.500 -33.891 1.00 92.25 81 MET A O 1
ATOM 647 N N . ARG A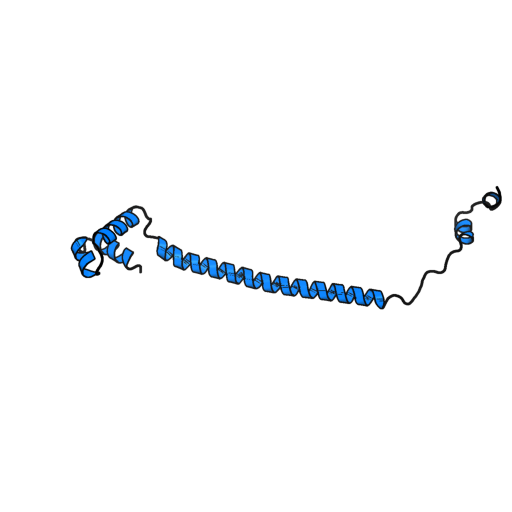 1 82 ? 27.984 -0.302 -32.515 1.00 89.31 82 ARG A N 1
ATOM 648 C CA . ARG A 1 82 ? 28.171 0.969 -33.230 1.00 89.31 82 ARG A CA 1
ATOM 649 C C . ARG A 1 82 ? 29.629 1.428 -33.221 1.00 89.31 82 ARG A C 1
ATOM 651 O O . ARG A 1 82 ? 30.129 1.863 -34.251 1.00 89.31 82 ARG A O 1
ATOM 658 N N . GLN A 1 83 ? 30.308 1.326 -32.080 1.00 86.69 83 GLN A N 1
ATOM 659 C CA . GLN A 1 83 ? 31.732 1.654 -31.979 1.00 86.69 83 GLN A CA 1
ATOM 660 C C . GLN A 1 83 ? 32.569 0.726 -32.867 1.00 86.69 83 GLN A C 1
ATOM 662 O O . GLN A 1 83 ? 33.383 1.211 -33.644 1.00 86.69 83 GLN A O 1
ATOM 667 N N . ALA A 1 84 ? 32.322 -0.586 -32.831 1.00 79.31 84 ALA A N 1
ATOM 668 C CA . ALA A 1 84 ? 33.005 -1.556 -33.687 1.00 79.31 84 ALA A CA 1
ATOM 669 C C . ALA A 1 84 ? 32.762 -1.297 -35.187 1.00 79.31 84 ALA A C 1
ATOM 671 O O . ALA A 1 84 ? 33.696 -1.393 -35.980 1.00 79.31 84 ALA A O 1
ATOM 672 N N . ALA A 1 85 ? 31.545 -0.901 -35.573 1.00 70.00 85 ALA A N 1
ATOM 673 C CA . ALA A 1 85 ? 31.235 -0.484 -36.939 1.00 70.00 85 ALA A CA 1
ATOM 674 C C . ALA A 1 85 ? 31.998 0.797 -37.337 1.00 70.00 85 ALA A C 1
ATOM 676 O O . ALA A 1 85 ? 32.558 0.855 -38.430 1.00 70.00 85 ALA A O 1
ATOM 677 N N . GLY A 1 86 ? 32.116 1.781 -36.438 1.00 60.22 86 GLY A N 1
ATOM 678 C CA . GLY A 1 86 ? 32.963 2.965 -36.640 1.00 60.22 86 GLY A CA 1
ATOM 679 C C . GLY A 1 86 ? 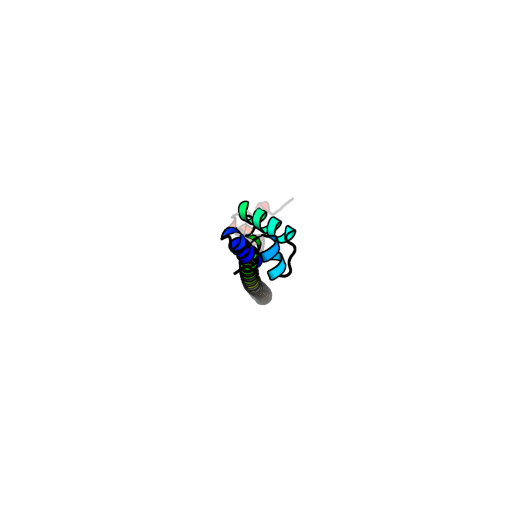34.450 2.626 -36.816 1.00 60.22 86 GLY A C 1
ATOM 680 O O . GLY A 1 86 ? 35.084 3.117 -37.744 1.00 60.22 86 GLY A O 1
ATOM 681 N N . PHE A 1 87 ? 34.988 1.698 -36.015 1.00 52.53 87 PHE A N 1
ATOM 682 C CA . PHE A 1 87 ? 36.364 1.196 -36.164 1.00 52.53 87 PHE A CA 1
ATOM 683 C C . PHE A 1 87 ? 36.581 0.348 -37.431 1.00 52.53 87 PHE A C 1
ATOM 685 O O . PHE A 1 87 ? 37.718 0.213 -37.887 1.00 52.53 87 PHE A O 1
ATOM 692 N N . SER A 1 88 ? 35.519 -0.220 -38.014 1.00 50.81 88 SER A N 1
ATOM 693 C CA . SER A 1 88 ? 35.587 -0.901 -39.314 1.00 50.81 88 SER A CA 1
ATOM 694 C C . SER A 1 88 ? 35.591 0.072 -40.496 1.00 50.81 88 SER A C 1
ATOM 696 O O . SER A 1 88 ? 36.177 -0.245 -41.524 1.00 50.81 88 SER A O 1
ATOM 698 N N . SER A 1 89 ? 35.038 1.281 -40.338 1.00 48.31 89 SER A N 1
ATOM 699 C CA . SER A 1 89 ? 35.097 2.323 -41.372 1.00 48.31 89 SER A CA 1
ATOM 700 C C . SER A 1 89 ? 36.501 2.924 -41.506 1.00 48.31 89 SER A C 1
ATOM 702 O O . SER A 1 89 ? 36.936 3.182 -42.623 1.00 48.31 89 SER A O 1
ATOM 704 N N . ASP A 1 90 ? 37.246 3.070 -40.403 1.00 47.72 90 ASP A N 1
ATOM 705 C CA . ASP A 1 90 ? 38.633 3.571 -40.438 1.00 47.72 90 ASP A CA 1
ATOM 706 C C . ASP A 1 90 ? 39.656 2.519 -40.907 1.00 47.72 90 ASP A C 1
ATOM 708 O O . ASP A 1 90 ? 40.740 2.869 -41.375 1.00 47.72 90 ASP A O 1
ATOM 712 N N . ARG A 1 91 ? 39.329 1.218 -40.835 1.00 42.06 91 ARG A N 1
ATOM 713 C CA . ARG A 1 91 ? 40.170 0.130 -41.381 1.00 42.06 91 ARG A CA 1
ATOM 714 C C . ARG A 1 91 ? 39.708 -0.432 -42.728 1.00 42.06 91 ARG A C 1
ATOM 716 O O . ARG A 1 91 ? 40.381 -1.308 -43.266 1.00 42.06 91 ARG A O 1
ATOM 723 N N . VAL A 1 92 ? 38.640 0.111 -43.310 1.00 43.66 92 VAL A N 1
ATOM 724 C CA . VAL A 1 92 ? 38.240 -0.114 -44.711 1.00 43.66 92 VAL A CA 1
ATOM 725 C C . VAL A 1 92 ? 38.295 1.223 -45.459 1.00 43.66 92 VAL A C 1
ATOM 727 O O . VAL A 1 92 ? 37.344 1.674 -46.080 1.00 43.66 92 VAL A O 1
ATOM 730 N N . SER A 1 93 ? 39.453 1.877 -45.394 1.00 46.31 93 SER A N 1
ATOM 731 C CA . SER A 1 93 ? 39.850 2.922 -46.344 1.00 46.31 93 SER A CA 1
ATOM 732 C C . SER A 1 93 ? 41.206 2.574 -46.954 1.00 46.31 93 SER A C 1
ATOM 73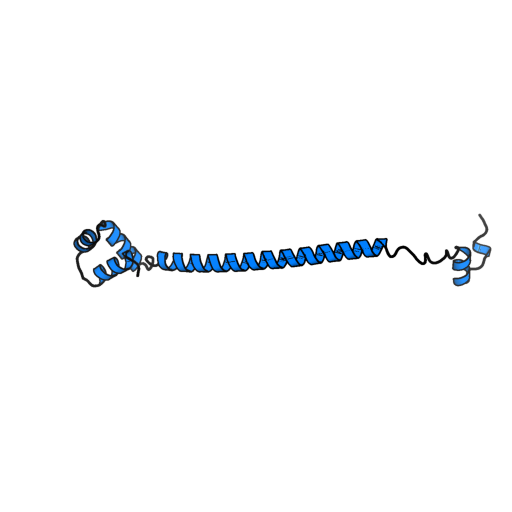4 O O . SER A 1 93 ? 42.125 3.389 -47.008 1.00 46.31 93 SER A O 1
ATOM 736 N N . ILE A 1 94 ? 41.359 1.325 -47.391 1.00 49.12 94 ILE A N 1
ATOM 737 C CA . ILE A 1 94 ? 42.468 0.908 -48.244 1.00 49.12 94 ILE A CA 1
ATOM 738 C C . ILE A 1 94 ? 41.858 -0.008 -49.309 1.00 49.12 94 ILE A C 1
ATOM 740 O O . ILE A 1 94 ? 41.311 -1.055 -48.979 1.00 49.12 94 ILE A O 1
ATOM 744 N N . ILE A 1 95 ? 41.990 0.415 -50.570 1.00 44.34 95 ILE A N 1
ATOM 745 C CA . ILE A 1 95 ? 41.628 -0.239 -51.844 1.00 44.34 95 ILE A CA 1
ATOM 746 C C . ILE A 1 95 ? 40.396 0.356 -52.563 1.00 44.34 95 ILE A C 1
ATOM 748 O O . ILE A 1 95 ? 39.243 0.045 -52.291 1.00 44.34 95 ILE A O 1
ATOM 752 N N . SER A 1 96 ? 40.751 1.118 -53.606 1.00 45.56 96 SER A N 1
ATOM 753 C CA . SER A 1 96 ? 39.999 1.477 -54.815 1.00 45.56 96 SER A CA 1
ATOM 754 C C . SER A 1 96 ? 39.030 2.659 -54.749 1.00 45.56 96 SER A C 1
ATOM 756 O O . SER A 1 96 ? 37.819 2.528 -54.909 1.00 45.56 96 SER A O 1
ATOM 758 N N . GLY A 1 97 ? 39.602 3.866 -54.685 1.00 40.00 97 GLY A N 1
ATOM 759 C CA . GLY A 1 97 ? 39.053 4.946 -55.499 1.00 40.00 97 GLY A CA 1
ATOM 760 C C . GLY A 1 97 ? 39.064 4.476 -56.955 1.00 40.00 97 GLY A C 1
ATOM 761 O O . GLY A 1 97 ? 40.131 4.302 -57.549 1.00 40.00 97 GLY A O 1
ATOM 762 N N . VAL A 1 98 ? 37.877 4.184 -57.491 1.00 46.47 98 VAL A N 1
ATOM 763 C CA . VAL A 1 98 ? 37.681 3.906 -58.913 1.00 46.47 98 VAL A CA 1
ATOM 764 C C . VAL A 1 98 ? 38.321 5.060 -59.669 1.00 46.47 98 VAL A C 1
ATOM 766 O O . VAL A 1 98 ? 38.009 6.227 -59.434 1.00 46.47 98 VAL A O 1
ATOM 769 N N . HIS A 1 99 ? 39.302 4.704 -60.490 1.00 47.06 99 HIS A N 1
ATOM 770 C CA . HIS A 1 99 ? 40.112 5.631 -61.252 1.00 47.06 99 HIS A CA 1
ATOM 771 C C . HIS A 1 99 ? 39.211 6.599 -62.012 1.00 47.06 99 HIS A C 1
ATOM 773 O O . HIS A 1 99 ? 38.217 6.189 -62.614 1.00 47.06 99 HIS A O 1
ATOM 779 N N . GLY A 1 100 ? 39.567 7.882 -61.945 1.00 46.84 100 GLY A N 1
ATOM 780 C CA . GLY A 1 100 ? 38.857 8.955 -62.613 1.00 46.84 100 GLY A CA 1
ATOM 781 C C . GLY A 1 100 ? 38.644 8.626 -64.082 1.00 46.84 100 GLY A C 1
ATOM 782 O O . GLY A 1 100 ? 39.581 8.652 -64.876 1.00 46.84 100 GLY A O 1
ATOM 783 N N . ILE A 1 101 ? 37.392 8.362 -64.438 1.00 48.31 101 ILE A N 1
ATOM 784 C CA . ILE A 1 101 ? 36.940 8.494 -65.812 1.00 48.31 101 ILE A CA 1
ATOM 785 C C . ILE A 1 101 ? 37.014 9.994 -66.082 1.00 48.31 101 ILE A C 1
ATOM 787 O O . ILE A 1 101 ? 36.198 10.774 -65.589 1.00 48.31 101 ILE A O 1
ATOM 791 N N . SER A 1 102 ? 38.062 10.413 -66.789 1.00 57.47 102 SER A N 1
ATOM 792 C CA . SER A 1 102 ? 38.164 11.777 -67.300 1.00 57.47 102 SER A CA 1
ATOM 793 C C . SER A 1 102 ? 36.883 12.097 -68.070 1.00 57.47 102 SER A C 1
ATOM 795 O O . SER A 1 102 ? 36.362 11.236 -68.779 1.00 57.47 102 SER A O 1
ATOM 797 N N . ILE A 1 103 ? 36.374 13.328 -67.962 1.00 55.38 103 ILE A N 1
ATOM 798 C CA . ILE A 1 103 ? 35.143 13.779 -68.641 1.00 55.38 103 ILE A CA 1
ATOM 799 C C . ILE A 1 103 ? 35.141 13.384 -70.135 1.00 55.38 103 ILE A C 1
ATOM 801 O O . ILE A 1 103 ? 34.104 13.010 -70.681 1.00 55.38 103 ILE A O 1
ATOM 805 N N . ALA A 1 104 ? 36.318 13.352 -70.771 1.00 53.91 104 ALA A N 1
ATOM 806 C CA . ALA A 1 104 ? 36.506 12.923 -72.157 1.00 53.91 104 ALA A CA 1
ATOM 807 C C . ALA A 1 104 ? 36.027 11.486 -72.459 1.00 53.91 104 ALA A C 1
ATOM 809 O O . ALA A 1 104 ? 35.631 11.177 -73.582 1.00 53.91 104 ALA A O 1
ATOM 810 N N . GLU A 1 105 ? 36.068 10.597 -71.473 1.00 54.59 105 GLU A N 1
ATOM 811 C CA . GLU A 1 105 ? 35.727 9.183 -71.605 1.00 54.59 105 GLU A CA 1
ATOM 812 C C . GLU A 1 105 ? 34.241 8.924 -71.318 1.00 54.59 105 GLU A C 1
ATOM 814 O O . GLU A 1 105 ? 33.614 8.122 -72.013 1.00 54.59 105 GLU A O 1
ATOM 819 N N . GLY A 1 106 ? 33.631 9.724 -70.434 1.00 56.94 106 GLY A N 1
ATOM 820 C CA . GLY A 1 106 ? 32.174 9.791 -70.282 1.00 56.94 106 GLY A CA 1
ATOM 821 C C . GLY A 1 106 ? 31.462 10.283 -71.552 1.00 56.94 106 GLY A C 1
ATOM 822 O O . GLY A 1 106 ? 30.419 9.749 -71.924 1.00 56.94 106 GLY A O 1
ATOM 823 N N . CYS A 1 107 ? 32.051 11.233 -72.287 1.00 56.56 107 CYS A N 1
ATOM 824 C CA . CYS A 1 107 ? 31.488 11.722 -73.553 1.00 56.56 107 CYS A CA 1
ATOM 825 C C . CYS A 1 107 ? 31.526 10.679 -74.686 1.00 56.56 107 CYS A C 1
ATOM 827 O O . CYS A 1 107 ? 30.622 10.661 -75.522 1.00 56.56 107 CYS A O 1
ATOM 829 N N . ARG A 1 108 ? 32.521 9.775 -74.698 1.00 57.19 108 ARG A N 1
ATOM 830 C CA . ARG A 1 108 ? 32.589 8.664 -75.668 1.00 57.19 108 ARG A CA 1
ATOM 831 C C . ARG A 1 108 ? 31.473 7.641 -75.457 1.00 57.19 108 ARG A C 1
ATOM 833 O O . ARG A 1 108 ? 30.905 7.164 -76.434 1.00 57.19 108 ARG A O 1
ATOM 840 N N . ALA A 1 109 ? 31.120 7.351 -74.204 1.00 59.41 109 ALA A N 1
ATOM 841 C CA . ALA A 1 109 ? 30.039 6.421 -73.872 1.00 59.41 109 ALA A CA 1
ATOM 842 C C . ALA A 1 109 ? 28.648 6.926 -74.308 1.00 59.41 109 ALA A C 1
ATOM 844 O O . ALA A 1 109 ? 27.743 6.125 -74.522 1.00 59.41 109 ALA A O 1
ATOM 845 N N . MET A 1 110 ? 28.486 8.244 -74.479 1.00 63.19 110 MET A N 1
ATOM 846 C CA . MET A 1 110 ? 27.222 8.881 -74.870 1.00 63.19 110 MET A CA 1
ATOM 847 C C . MET A 1 110 ? 27.120 9.214 -76.367 1.00 63.19 110 MET A C 1
ATOM 849 O O . MET A 1 110 ? 26.129 9.808 -76.781 1.00 63.19 110 MET A O 1
ATOM 853 N N . ASN A 1 111 ? 28.115 8.833 -77.180 1.00 57.69 111 ASN A N 1
ATOM 854 C CA . ASN A 1 111 ? 28.119 9.030 -78.638 1.00 57.69 111 ASN A CA 1
ATOM 855 C C . ASN A 1 111 ? 27.809 10.484 -79.064 1.00 57.69 111 ASN A C 1
ATOM 857 O O . ASN A 1 111 ? 27.117 10.743 -80.049 1.00 57.69 111 ASN A O 1
ATOM 861 N N . LEU A 1 112 ? 28.298 11.448 -78.276 1.00 58.91 112 LEU A N 1
ATOM 862 C CA . LEU A 1 112 ? 28.105 12.872 -78.529 1.00 58.91 112 LEU A CA 1
ATOM 863 C C . LEU A 1 112 ? 29.153 13.369 -79.539 1.00 58.91 112 LEU A C 1
ATOM 865 O O . LEU A 1 112 ? 30.349 13.127 -79.349 1.00 58.91 112 LEU A O 1
ATOM 869 N N . PRO A 1 113 ? 28.744 14.073 -80.608 1.00 54.59 113 PRO A N 1
ATOM 870 C CA . PRO A 1 113 ? 29.671 14.538 -81.628 1.00 54.59 113 PRO A CA 1
ATOM 871 C C . PRO A 1 113 ? 30.586 15.651 -81.088 1.00 54.59 113 PRO A C 1
ATOM 873 O O . PRO A 1 113 ? 30.133 16.638 -80.509 1.00 54.59 113 PRO A O 1
ATOM 876 N N . GLN A 1 114 ? 31.895 15.502 -81.322 1.00 57.00 114 GLN A N 1
ATOM 877 C CA . GLN A 1 114 ? 32.976 16.341 -80.772 1.00 57.00 114 GLN A CA 1
ATOM 878 C C . GLN A 1 114 ? 32.907 17.845 -81.112 1.00 57.00 114 GLN A C 1
ATOM 880 O O . GLN A 1 114 ? 33.613 18.627 -80.481 1.00 57.00 114 GLN A O 1
ATOM 885 N N . HIS A 1 115 ? 32.068 18.284 -82.055 1.00 60.53 115 HIS A N 1
ATOM 886 C CA . HIS A 1 115 ? 31.971 19.702 -82.430 1.00 60.53 115 HIS A CA 1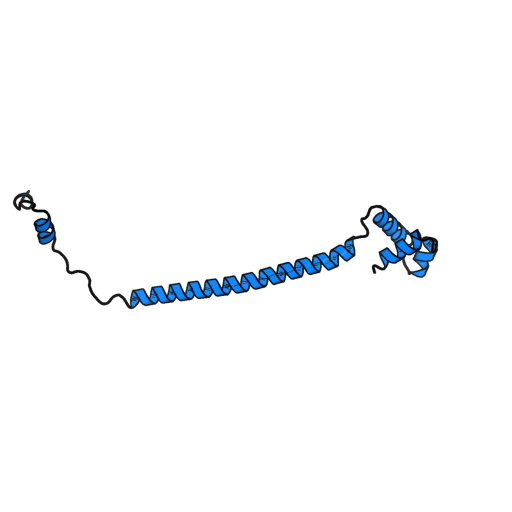
ATOM 887 C C . HIS A 1 115 ? 31.246 20.573 -81.388 1.00 60.53 115 HIS A C 1
ATOM 889 O O . HIS A 1 115 ? 31.367 21.789 -81.435 1.00 60.53 115 HIS A O 1
ATOM 895 N N . LEU A 1 116 ? 30.522 19.977 -80.433 1.00 52.97 116 LEU A N 1
ATOM 896 C CA . LEU A 1 116 ? 29.806 20.716 -79.380 1.00 52.97 116 LEU A CA 1
ATOM 897 C C . LEU A 1 116 ? 30.680 21.072 -78.164 1.00 52.97 116 LEU A C 1
ATOM 899 O O . LEU A 1 116 ? 30.195 21.698 -77.227 1.00 52.97 116 LEU A O 1
ATOM 903 N N . LEU A 1 117 ? 31.959 20.681 -78.163 1.00 54.25 117 LEU A N 1
ATOM 904 C CA . LEU A 1 117 ? 32.913 20.988 -77.088 1.00 54.25 117 LEU A CA 1
ATOM 905 C C . LEU A 1 117 ? 33.962 22.038 -77.491 1.00 54.25 117 LEU A C 1
ATOM 907 O O . LEU A 1 117 ? 34.884 22.299 -76.721 1.00 54.25 117 LEU A O 1
ATOM 911 N N . GLN A 1 118 ? 33.832 22.655 -78.669 1.00 48.72 118 GLN A N 1
ATOM 912 C CA . GLN A 1 118 ? 34.684 23.767 -79.090 1.00 48.72 118 GLN A CA 1
ATOM 913 C C . GLN A 1 118 ? 33.839 24.988 -79.467 1.00 48.72 118 GLN A C 1
ATOM 915 O O . GLN A 1 118 ? 33.292 25.058 -80.561 1.00 48.72 118 GLN A O 1
ATOM 920 N N . GLY A 1 119 ? 33.811 25.973 -78.566 1.00 41.72 119 GLY A N 1
ATOM 921 C CA . GLY A 1 119 ? 33.703 27.384 -78.940 1.00 41.72 119 GLY A CA 1
ATOM 922 C C . GLY A 1 119 ? 32.338 28.052 -78.771 1.00 41.72 119 GLY A C 1
ATOM 923 O O . GLY A 1 119 ? 31.491 28.023 -79.660 1.00 41.72 119 GLY A O 1
ATOM 924 N N . SER A 1 120 ? 32.207 28.836 -77.704 1.00 35.28 120 SER A N 1
ATOM 925 C CA . SER A 1 120 ? 32.457 30.286 -77.784 1.00 35.28 120 SER A CA 1
ATOM 926 C C . SER A 1 120 ? 33.066 30.770 -76.476 1.00 35.28 120 SER A C 1
ATOM 928 O O . SER A 1 120 ? 32.629 30.261 -75.421 1.00 35.28 120 SER A O 1
#

pLDDT: mean 77.87, std 19.72, range [35.28, 98.69]

Secondary structure (DSSP, 8-state):
--HHHHHHHHHHTTSS-HHHHHHHTT--HHHHHHHHHHHHHT-TTHHHHHHHHHHHHHHHHHHHHHHHHHHHHHHHHHHHHHHHHHHHHHHS-SS-------HHHHHHHTT--GGGGS--

Radius of gyration: 42.14 Å; chains: 1; bounding box: 65×42×111 Å

Foldseek 3Di:
DDPLVVLLVCVVVCVDDLVVSCVVVVHDSVVNVVSNVCVVVVNNCVPVVVVVVVVVVVVVVVVVVVVVVVVVVVVVVVVVVVVVVVVVVVVPPDDDPPPDPPVVNVCVVVVDDPPVVDDD